Protein AF-A0A3Q8U017-F1 (afdb_monomer)

Structure (mmCIF, N/CA/C/O backbone):
data_AF-A0A3Q8U017-F1
#
_entry.id   AF-A0A3Q8U017-F1
#
loop_
_atom_site.group_PDB
_atom_site.id
_atom_site.type_symbol
_atom_site.label_atom_id
_atom_site.label_alt_id
_atom_site.label_comp_id
_atom_site.label_asym_id
_atom_site.label_entity_id
_atom_site.label_seq_id
_atom_site.pdbx_PDB_ins_code
_atom_site.Cartn_x
_atom_site.Cartn_y
_atom_site.Cartn_z
_atom_site.occupancy
_atom_site.B_iso_or_equiv
_atom_site.auth_seq_id
_atom_site.auth_comp_id
_atom_site.auth_asym_id
_atom_site.auth_atom_id
_atom_site.pdbx_PDB_model_num
ATOM 1 N N . MET A 1 1 ? 28.758 5.228 -20.754 1.00 67.81 1 MET A N 1
ATOM 2 C CA . MET A 1 1 ? 27.545 6.035 -21.069 1.00 67.81 1 MET A CA 1
ATOM 3 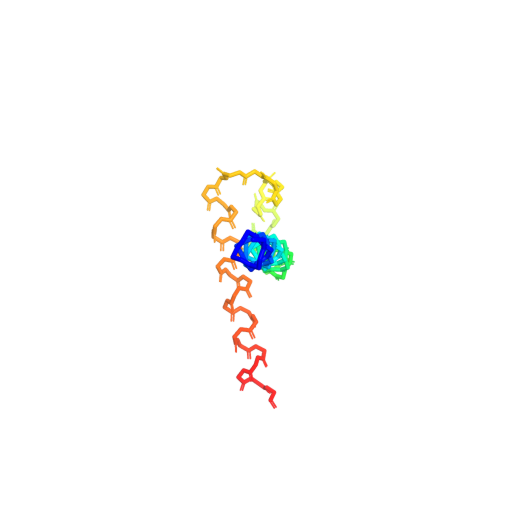C C . MET A 1 1 ? 26.284 5.175 -21.060 1.00 67.81 1 MET A C 1
ATOM 5 O O . MET A 1 1 ? 25.326 5.550 -20.397 1.00 67.81 1 MET A O 1
ATOM 9 N N . ALA A 1 2 ? 26.285 4.014 -21.729 1.00 82.19 2 ALA A N 1
ATOM 10 C CA . ALA A 1 2 ? 25.142 3.097 -21.738 1.00 82.19 2 ALA A CA 1
ATOM 11 C C . ALA A 1 2 ? 24.799 2.516 -20.350 1.00 82.19 2 ALA A C 1
ATOM 13 O O . ALA A 1 2 ? 23.620 2.410 -20.023 1.00 82.19 2 ALA A O 1
ATOM 14 N N . GLU A 1 3 ? 25.789 2.210 -19.500 1.00 86.00 3 GLU A N 1
ATOM 15 C CA . GLU A 1 3 ? 25.509 1.651 -18.164 1.00 86.00 3 GLU A CA 1
ATOM 16 C C . GLU A 1 3 ? 24.821 2.658 -17.235 1.00 86.00 3 GLU A C 1
ATOM 18 O O . GLU A 1 3 ? 23.895 2.303 -16.512 1.00 86.00 3 GLU A O 1
ATOM 23 N N . VAL A 1 4 ? 25.223 3.933 -17.297 1.00 86.12 4 VAL A N 1
ATOM 24 C CA . VAL A 1 4 ? 24.612 5.018 -16.510 1.00 86.12 4 VAL A CA 1
ATOM 25 C C . VAL A 1 4 ? 23.163 5.243 -16.943 1.00 86.12 4 VAL A C 1
ATOM 27 O O . VAL A 1 4 ? 22.285 5.400 -16.098 1.00 86.12 4 VAL A O 1
ATOM 30 N N . LEU A 1 5 ? 22.890 5.195 -18.252 1.00 86.25 5 LEU A N 1
ATOM 31 C CA . LEU A 1 5 ? 21.537 5.328 -18.790 1.00 86.25 5 LEU A CA 1
ATOM 32 C C . LEU A 1 5 ? 20.645 4.139 -18.395 1.00 86.25 5 LEU A C 1
ATOM 34 O O . LEU A 1 5 ? 19.495 4.337 -18.011 1.00 86.25 5 LEU A O 1
ATOM 38 N N . ALA A 1 6 ? 21.182 2.915 -18.423 1.00 88.06 6 ALA A N 1
ATOM 39 C CA . ALA A 1 6 ? 20.470 1.720 -17.975 1.00 88.06 6 ALA A CA 1
ATOM 40 C C . ALA A 1 6 ? 20.180 1.751 -16.465 1.00 88.06 6 ALA A C 1
ATOM 42 O O . ALA A 1 6 ? 19.086 1.379 -16.039 1.00 88.06 6 ALA A O 1
ATOM 43 N N . PHE A 1 7 ? 21.131 2.231 -15.658 1.00 88.75 7 PHE A N 1
ATOM 44 C CA . PHE A 1 7 ? 20.950 2.404 -14.218 1.00 88.75 7 PHE A CA 1
ATOM 45 C C . PHE A 1 7 ? 19.879 3.456 -13.904 1.00 88.75 7 PHE A C 1
ATOM 47 O O . PHE A 1 7 ? 18.969 3.182 -13.123 1.00 88.75 7 PHE A O 1
ATOM 54 N N . LEU A 1 8 ? 19.928 4.618 -14.564 1.00 88.69 8 LEU A N 1
ATOM 55 C CA . LEU A 1 8 ? 18.914 5.670 -14.434 1.00 88.69 8 LEU A CA 1
ATOM 56 C C . LEU A 1 8 ? 17.531 5.188 -14.877 1.00 88.69 8 LEU A C 1
ATOM 58 O O . LEU A 1 8 ? 16.552 5.431 -14.178 1.00 88.69 8 LEU A O 1
ATOM 62 N N . GLY A 1 9 ? 17.448 4.460 -15.994 1.00 89.00 9 GLY A N 1
ATOM 63 C CA . GLY A 1 9 ? 16.193 3.881 -16.471 1.00 89.00 9 GLY A CA 1
ATOM 64 C C . GLY A 1 9 ? 15.591 2.894 -15.469 1.00 89.00 9 GLY A C 1
ATOM 65 O O . GLY A 1 9 ? 14.395 2.958 -15.179 1.00 89.00 9 GLY A O 1
ATOM 66 N N . LYS A 1 10 ? 16.418 2.026 -14.873 1.00 88.38 10 LYS A N 1
ATOM 67 C CA . LYS A 1 10 ? 15.986 1.105 -13.812 1.00 88.38 10 LYS A CA 1
ATOM 68 C C . LYS A 1 10 ? 15.543 1.842 -12.553 1.00 88.38 10 LYS A C 1
ATOM 70 O O . LYS A 1 10 ? 14.466 1.550 -12.049 1.00 88.38 10 LYS A O 1
ATOM 75 N N . ALA A 1 11 ? 16.328 2.804 -12.074 1.00 87.12 11 ALA A N 1
ATOM 76 C CA . ALA A 1 11 ? 15.992 3.587 -10.889 1.00 87.12 11 ALA A CA 1
ATOM 77 C C . ALA A 1 11 ? 14.679 4.362 -11.078 1.00 87.12 11 ALA A C 1
ATOM 79 O O . ALA A 1 11 ? 13.812 4.324 -10.209 1.00 87.12 11 ALA A O 1
ATOM 80 N N . PHE 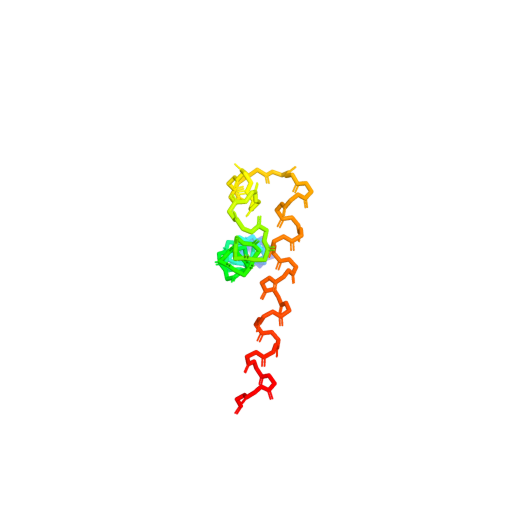A 1 12 ? 14.501 4.996 -12.240 1.00 90.00 12 PHE A N 1
ATOM 81 C CA . PHE A 1 12 ? 13.276 5.715 -12.574 1.00 90.00 12 PHE A CA 1
ATOM 82 C C . PHE A 1 12 ? 12.073 4.773 -12.633 1.00 90.00 12 PHE A C 1
ATOM 84 O O . PHE A 1 12 ? 11.047 5.056 -12.026 1.00 90.00 12 PHE A O 1
ATOM 91 N N . THR A 1 13 ? 12.210 3.626 -13.303 1.00 87.44 13 THR A N 1
ATOM 92 C CA . THR A 1 13 ? 11.134 2.629 -13.401 1.00 87.44 13 THR A CA 1
ATOM 93 C C . THR A 1 13 ? 10.758 2.078 -12.028 1.00 87.44 13 THR A C 1
ATOM 95 O O . THR A 1 13 ? 9.574 1.988 -11.723 1.00 87.44 13 THR A O 1
ATOM 98 N N . SER A 1 14 ? 11.739 1.762 -11.179 1.00 84.75 14 SER A N 1
ATOM 99 C CA . SER A 1 14 ? 11.490 1.290 -9.815 1.00 84.75 14 SER A CA 1
ATOM 100 C C . SER A 1 14 ? 10.774 2.339 -8.967 1.00 84.75 14 SER A C 1
ATOM 102 O O . SER A 1 14 ? 9.768 2.015 -8.348 1.00 84.75 14 SER A O 1
ATOM 104 N N . LEU A 1 15 ? 11.232 3.597 -8.981 1.00 85.00 15 LEU A N 1
ATOM 105 C CA . LEU A 1 15 ? 10.572 4.684 -8.248 1.00 85.00 15 LEU A CA 1
ATOM 106 C C . LEU A 1 15 ? 9.152 4.932 -8.759 1.00 85.00 15 LEU A C 1
ATOM 108 O O . LEU A 1 15 ? 8.229 5.128 -7.974 1.00 85.00 15 LEU A O 1
ATOM 112 N N . PHE A 1 16 ? 8.969 4.909 -10.076 1.00 86.44 16 PHE A N 1
ATOM 113 C CA . PHE A 1 16 ? 7.672 5.135 -10.696 1.00 86.44 16 PHE A CA 1
ATOM 114 C C . PHE A 1 16 ? 6.689 4.007 -10.370 1.00 86.44 16 PHE A C 1
ATOM 116 O O . PHE A 1 16 ? 5.555 4.278 -9.980 1.00 86.44 16 PHE A O 1
ATOM 123 N N . LEU A 1 17 ? 7.138 2.750 -10.459 1.00 85.44 17 LEU A N 1
ATOM 124 C CA . LEU A 1 17 ? 6.356 1.583 -10.055 1.00 85.44 17 LEU A CA 1
ATOM 125 C C . LEU A 1 17 ? 6.020 1.628 -8.571 1.00 85.44 17 LEU A C 1
ATOM 127 O O . LEU A 1 17 ? 4.876 1.378 -8.219 1.00 85.44 17 LEU A O 1
ATOM 131 N N . GLU A 1 18 ? 6.975 1.972 -7.711 1.00 84.25 18 GLU A N 1
ATOM 132 C CA . GLU A 1 18 ? 6.749 2.058 -6.271 1.00 84.25 18 GLU A CA 1
ATOM 133 C C . GLU A 1 18 ? 5.721 3.145 -5.930 1.00 84.25 18 GLU A C 1
ATOM 135 O O . GLU A 1 18 ? 4.764 2.876 -5.203 1.00 84.25 18 GLU A O 1
ATOM 140 N N . ILE A 1 19 ? 5.851 4.344 -6.505 1.00 83.31 19 ILE A N 1
ATOM 141 C CA . ILE A 1 19 ? 4.895 5.442 -6.301 1.00 83.31 19 ILE A CA 1
ATOM 142 C C . ILE A 1 19 ? 3.508 5.049 -6.799 1.00 83.31 19 ILE A C 1
ATOM 144 O O . ILE A 1 19 ? 2.533 5.233 -6.072 1.00 83.31 19 ILE A O 1
ATOM 148 N N . ILE A 1 20 ? 3.408 4.500 -8.012 1.00 83.88 20 ILE A N 1
ATOM 149 C CA . ILE A 1 20 ? 2.125 4.054 -8.563 1.00 83.88 20 ILE A CA 1
ATOM 150 C C . ILE A 1 20 ? 1.530 2.958 -7.694 1.00 83.88 20 ILE A C 1
ATOM 152 O O . ILE A 1 20 ? 0.346 3.025 -7.390 1.00 83.88 20 ILE A O 1
ATOM 156 N N . PHE A 1 21 ? 2.330 1.985 -7.268 1.00 82.06 21 PHE A N 1
ATOM 157 C CA . PHE A 1 21 ? 1.880 0.888 -6.425 1.00 82.06 21 PHE A CA 1
ATOM 158 C C . PHE A 1 21 ? 1.294 1.439 -5.123 1.00 82.06 21 PHE A C 1
ATOM 160 O O . PHE A 1 21 ? 0.111 1.251 -4.842 1.00 82.06 21 PHE A O 1
ATOM 167 N N . TRP A 1 22 ? 2.076 2.197 -4.356 1.00 79.94 22 TRP A N 1
ATOM 168 C CA . TRP A 1 22 ? 1.610 2.751 -3.087 1.00 79.94 22 TRP A CA 1
ATOM 169 C C . TRP A 1 22 ? 0.411 3.675 -3.257 1.00 79.94 22 TRP A C 1
ATOM 171 O O . TRP A 1 22 ? -0.550 3.554 -2.505 1.00 79.94 22 TRP A O 1
ATOM 181 N N . PHE A 1 23 ? 0.426 4.557 -4.253 1.00 85.81 23 PHE A N 1
ATOM 182 C CA . PHE A 1 23 ? -0.673 5.484 -4.492 1.00 85.81 23 PHE A CA 1
ATOM 183 C C . PHE A 1 23 ? -1.959 4.756 -4.905 1.00 85.81 23 PHE A C 1
ATOM 185 O O . PHE A 1 23 ? -3.016 4.987 -4.317 1.00 85.81 23 PHE A O 1
ATOM 192 N N . PHE A 1 24 ? -1.867 3.856 -5.884 1.00 87.31 24 PHE A N 1
ATOM 193 C CA . PHE A 1 24 ? -3.011 3.154 -6.456 1.00 87.31 24 PHE A CA 1
ATOM 194 C C . PHE A 1 24 ? -3.620 2.166 -5.462 1.00 87.31 24 PHE A C 1
ATOM 196 O O . PHE A 1 24 ? -4.826 2.206 -5.218 1.00 87.31 24 PHE A O 1
ATOM 203 N N . PHE A 1 25 ? -2.801 1.320 -4.829 1.00 87.50 25 PHE A N 1
ATOM 204 C CA . PHE A 1 25 ? -3.301 0.346 -3.859 1.00 87.50 25 PHE A CA 1
ATOM 205 C C . PHE A 1 25 ? -3.798 1.013 -2.580 1.00 87.50 25 PHE A C 1
ATOM 207 O O . PHE A 1 25 ? -4.812 0.579 -2.038 1.00 87.50 25 PHE A O 1
ATOM 214 N N . TYR A 1 26 ? -3.171 2.099 -2.121 1.00 87.38 26 TYR A N 1
ATOM 215 C CA . TYR A 1 26 ? -3.727 2.860 -1.004 1.00 87.38 26 TYR A CA 1
ATOM 216 C C . TYR A 1 26 ? -5.118 3.396 -1.349 1.00 87.38 26 TYR A C 1
ATOM 218 O O . TYR A 1 26 ? -6.055 3.181 -0.585 1.00 87.38 26 TYR A O 1
ATOM 226 N N . TRP A 1 27 ? -5.284 4.040 -2.508 1.00 85.81 27 TRP A N 1
ATOM 227 C CA . TRP A 1 27 ? -6.582 4.578 -2.923 1.00 85.81 27 TRP A CA 1
ATOM 228 C C . TRP A 1 27 ? -7.643 3.501 -3.142 1.00 85.81 27 TRP A C 1
ATOM 230 O O . TRP A 1 27 ? -8.812 3.738 -2.846 1.00 85.81 27 TRP A O 1
ATOM 240 N N . LEU A 1 28 ? -7.248 2.317 -3.609 1.00 87.94 28 LEU A N 1
ATOM 241 C CA . LEU A 1 28 ? -8.157 1.187 -3.782 1.00 87.94 28 LEU A CA 1
ATOM 242 C C . LEU A 1 28 ? -8.585 0.579 -2.435 1.00 87.94 28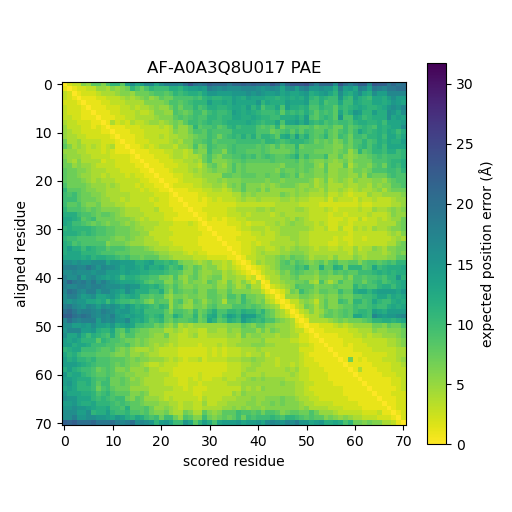 LEU A C 1
ATOM 244 O O . LEU A 1 28 ? -9.752 0.238 -2.247 1.00 87.94 28 LEU A O 1
ATOM 248 N N . GLY A 1 29 ? -7.658 0.464 -1.481 1.00 86.31 29 GLY A N 1
ATOM 249 C CA . GLY A 1 29 ? -7.934 -0.060 -0.142 1.00 86.31 29 GLY A CA 1
ATOM 250 C C . GLY A 1 29 ? -8.640 0.938 0.776 1.00 86.31 29 GLY A C 1
ATOM 251 O O . GLY A 1 29 ? -9.401 0.539 1.657 1.00 86.31 29 GLY A O 1
ATOM 252 N N . TRP A 1 30 ? -8.436 2.239 0.560 1.00 89.19 30 TRP A N 1
ATOM 253 C CA . TRP A 1 30 ? -9.001 3.323 1.364 1.00 89.19 30 TRP A CA 1
ATOM 254 C C . TRP A 1 30 ? -10.521 3.248 1.557 1.00 89.19 30 TRP A C 1
ATOM 256 O O . TRP A 1 30 ? -10.948 3.260 2.714 1.00 89.19 30 TRP A O 1
ATOM 266 N N . PRO A 1 31 ? -11.364 3.128 0.507 1.00 87.56 31 PRO A N 1
ATOM 267 C CA . PRO A 1 31 ? -12.810 3.031 0.688 1.00 87.56 31 PRO A CA 1
ATOM 268 C C . PRO A 1 31 ? -13.197 1.778 1.478 1.00 87.56 31 PRO A C 1
ATOM 270 O O . PRO A 1 31 ? -14.073 1.848 2.337 1.00 87.56 31 PRO A O 1
ATOM 273 N N . VAL A 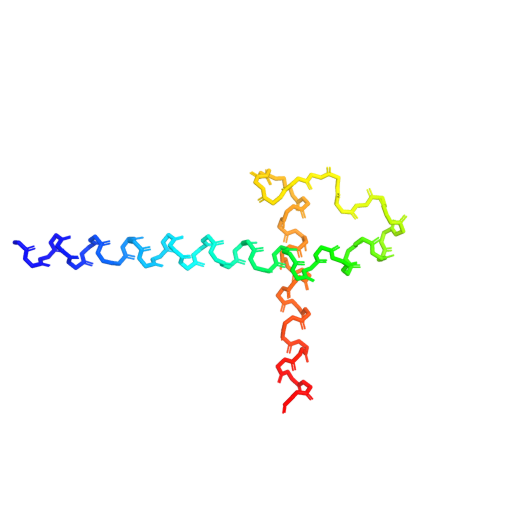1 32 ? -12.508 0.656 1.259 1.00 87.75 32 VAL A N 1
ATOM 274 C CA . VAL A 1 32 ? -12.779 -0.609 1.957 1.00 87.75 32 VAL A CA 1
ATOM 275 C C . VAL A 1 32 ? -12.470 -0.488 3.445 1.00 87.75 32 VAL A C 1
ATOM 277 O O . VAL A 1 32 ? -13.319 -0.802 4.279 1.00 87.75 32 VAL A O 1
ATOM 280 N N . VAL A 1 33 ? -11.298 0.045 3.798 1.00 88.06 33 VAL A N 1
ATOM 281 C CA . VAL A 1 33 ? -10.927 0.292 5.200 1.00 88.06 33 VAL A CA 1
ATOM 282 C C . VAL A 1 33 ? -11.851 1.326 5.839 1.00 88.06 33 VAL A C 1
ATOM 284 O O . VAL A 1 33 ? -12.225 1.188 7.007 1.00 88.06 33 VAL A O 1
ATOM 287 N N . LYS A 1 34 ? -12.263 2.349 5.087 1.00 87.31 34 LYS A N 1
ATOM 288 C CA . LYS A 1 34 ? -13.160 3.392 5.583 1.00 87.31 34 LYS A CA 1
ATOM 289 C C . LYS A 1 34 ? -14.555 2.857 5.888 1.00 87.31 34 LYS A C 1
ATOM 291 O O . LYS A 1 34 ? -15.101 3.183 6.939 1.00 87.31 34 LYS A O 1
ATOM 296 N N . ILE A 1 35 ? -15.098 1.992 5.038 1.00 88.44 35 ILE A N 1
ATOM 297 C CA . ILE A 1 35 ? -16.377 1.317 5.288 1.00 88.44 35 ILE A CA 1
ATOM 298 C C . ILE A 1 35 ? -16.242 0.354 6.474 1.00 88.44 35 ILE A C 1
ATOM 300 O O . ILE A 1 35 ? -17.034 0.427 7.413 1.00 88.44 35 ILE A O 1
ATOM 304 N N . ALA A 1 36 ? -15.204 -0.487 6.484 1.00 86.25 36 ALA A N 1
ATOM 305 C CA . ALA A 1 36 ? -14.981 -1.477 7.541 1.00 86.25 36 ALA A CA 1
ATOM 306 C C . ALA A 1 36 ? -14.773 -0.844 8.927 1.00 86.25 36 ALA A C 1
ATOM 308 O O . ALA A 1 36 ? -15.193 -1.394 9.942 1.00 86.25 36 ALA A O 1
ATOM 309 N N . SER A 1 37 ? -14.143 0.330 8.980 1.00 84.62 37 SER A N 1
ATOM 310 C CA . SER A 1 37 ? -13.899 1.065 10.224 1.00 84.62 37 SER A CA 1
ATOM 311 C C . SER A 1 37 ? -15.000 2.069 10.580 1.00 84.62 37 SER A C 1
ATOM 313 O O . SER A 1 37 ? -14.829 2.825 11.540 1.00 84.62 37 SER A O 1
ATOM 315 N N . LEU A 1 38 ? -16.113 2.103 9.831 1.00 84.94 38 LEU A N 1
ATOM 316 C CA . LEU A 1 38 ? -17.208 3.071 10.002 1.00 84.94 38 LEU A CA 1
ATOM 317 C C . LEU A 1 38 ? -16.717 4.532 9.984 1.00 84.94 38 LEU A C 1
ATOM 319 O O . LEU A 1 38 ? -17.152 5.365 10.777 1.00 84.94 38 LEU A O 1
ATOM 323 N N . GLY A 1 39 ? -15.751 4.835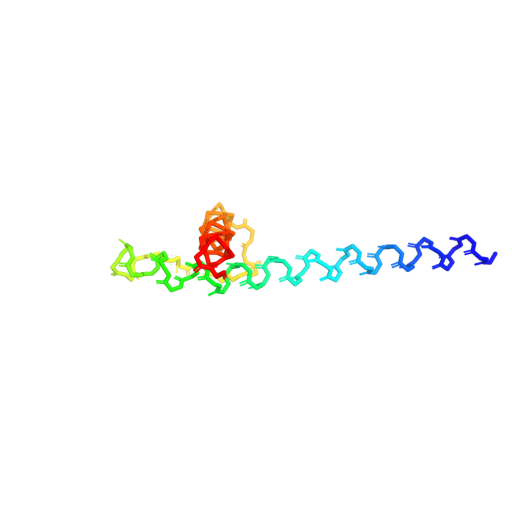 9.118 1.00 79.94 39 GLY A N 1
ATOM 324 C CA . GLY A 1 39 ? -15.168 6.168 8.971 1.00 79.94 39 GLY A CA 1
ATOM 325 C C . GLY A 1 39 ? -14.081 6.525 9.988 1.00 79.94 39 GLY A C 1
ATOM 326 O O . GLY A 1 39 ? -13.545 7.628 9.913 1.00 79.94 39 GLY A O 1
ATOM 327 N N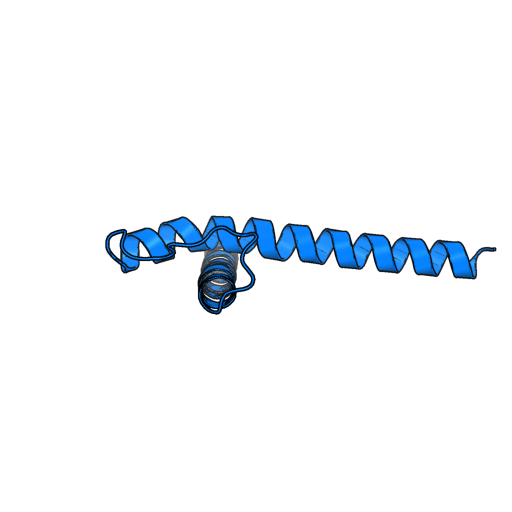 . ARG A 1 40 ? -13.721 5.629 10.919 1.00 79.12 40 ARG A N 1
ATOM 328 C CA . ARG A 1 40 ? -12.707 5.919 11.954 1.00 79.12 40 ARG A CA 1
ATOM 329 C C . ARG A 1 40 ? -11.267 5.852 11.443 1.00 79.12 40 ARG A C 1
ATOM 331 O O . ARG A 1 40 ? -10.396 6.481 12.044 1.00 79.12 40 ARG A O 1
ATOM 338 N N . ARG A 1 41 ? -11.010 5.067 10.391 1.00 79.31 41 ARG A N 1
ATOM 339 C CA . ARG A 1 41 ? -9.699 4.841 9.759 1.00 79.31 41 ARG A CA 1
ATOM 340 C C . ARG A 1 41 ? -9.840 4.884 8.223 1.00 79.31 41 ARG A C 1
ATOM 342 O O . ARG A 1 41 ? -10.923 4.621 7.708 1.00 79.31 41 ARG A O 1
ATOM 349 N N . PRO A 1 42 ? -8.761 5.136 7.471 1.00 68.81 42 PRO A N 1
ATOM 350 C CA . PRO A 1 42 ? -7.503 5.710 7.940 1.00 68.81 42 PRO A CA 1
ATOM 351 C C . PRO A 1 42 ? -7.653 7.210 8.231 1.00 68.81 42 PRO A C 1
ATOM 353 O O . PRO A 1 42 ? -8.396 7.908 7.540 1.00 68.81 42 PRO A O 1
ATOM 356 N N . GLN A 1 43 ? -6.966 7.694 9.268 1.00 73.00 43 GLN A N 1
ATOM 357 C CA . GLN A 1 43 ? -6.974 9.125 9.631 1.00 73.00 43 GLN A CA 1
ATOM 358 C C . GLN A 1 43 ? -5.871 9.926 8.927 1.00 73.00 43 GLN A C 1
ATOM 360 O O . GLN A 1 43 ? -5.923 11.151 8.897 1.00 73.00 43 GLN A O 1
ATOM 365 N N . GLY A 1 44 ? -4.871 9.231 8.381 1.00 71.19 44 GLY A N 1
ATOM 366 C CA . GLY A 1 44 ? -3.751 9.823 7.657 1.00 71.19 44 GLY A CA 1
ATOM 367 C C . GLY A 1 44 ? -3.950 9.851 6.145 1.00 71.19 44 GLY A C 1
ATOM 368 O O . GLY A 1 44 ? -4.897 9.275 5.612 1.00 71.19 44 GLY A O 1
ATOM 369 N N . ASP A 1 45 ? -3.008 10.499 5.467 1.00 70.50 45 ASP A N 1
ATOM 370 C CA . ASP A 1 45 ? -2.943 10.589 4.009 1.00 70.50 45 ASP A CA 1
ATOM 371 C C . ASP A 1 45 ? -2.017 9.504 3.427 1.00 70.50 45 ASP A C 1
ATOM 373 O O . ASP A 1 45 ? -1.185 8.931 4.139 1.00 70.50 45 ASP A O 1
ATOM 377 N N . TRP A 1 46 ? -2.098 9.255 2.119 1.00 67.44 46 TRP A N 1
ATOM 378 C CA . TRP A 1 46 ? -1.239 8.297 1.405 1.00 67.44 46 TRP A CA 1
ATOM 379 C C . TRP A 1 46 ? 0.257 8.651 1.490 1.00 67.44 46 TRP A C 1
ATOM 381 O O . TRP A 1 46 ? 1.112 7.794 1.277 1.00 67.44 46 TRP A O 1
ATOM 391 N N . ARG A 1 47 ? 0.580 9.911 1.816 1.00 65.69 47 ARG A N 1
ATOM 392 C CA . ARG A 1 47 ? 1.952 10.41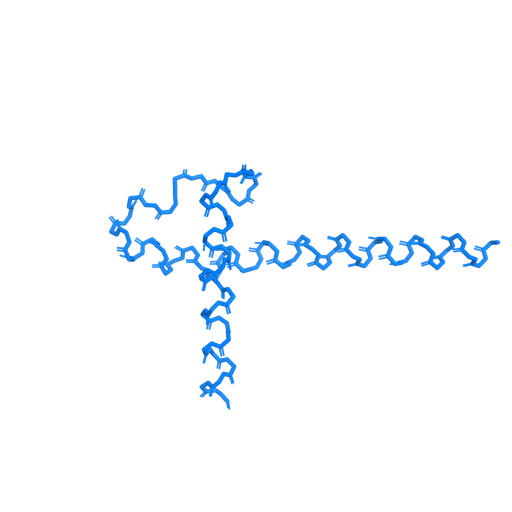3 2.002 1.00 65.69 47 ARG A CA 1
ATOM 393 C C . ARG A 1 47 ? 2.535 10.158 3.388 1.00 65.69 47 ARG A C 1
ATOM 395 O O . ARG A 1 47 ? 3.747 10.266 3.547 1.00 65.69 47 ARG A O 1
ATOM 402 N N . SER A 1 48 ? 1.720 9.850 4.394 1.00 72.50 48 SER A N 1
ATOM 403 C CA . SER A 1 48 ? 2.235 9.586 5.738 1.00 72.50 48 SER A CA 1
ATOM 404 C C . SER A 1 48 ? 2.809 8.169 5.809 1.00 72.50 48 SER A C 1
ATOM 406 O O . SER A 1 48 ? 2.100 7.196 5.564 1.00 72.50 48 SER A O 1
ATOM 408 N N . GLU A 1 49 ? 4.088 8.029 6.171 1.00 65.94 49 GLU A N 1
ATOM 409 C CA . GLU A 1 49 ? 4.717 6.742 6.525 1.00 65.94 49 GLU A CA 1
ATOM 410 C C . GLU A 1 49 ? 4.237 6.255 7.901 1.00 65.94 49 GLU A C 1
ATOM 412 O O . GLU A 1 49 ? 4.985 6.138 8.867 1.00 65.94 49 GLU A O 1
ATOM 417 N N . THR A 1 50 ? 2.939 6.002 8.018 1.00 75.25 50 THR A N 1
ATOM 418 C CA . THR A 1 50 ? 2.339 5.404 9.209 1.00 75.25 50 THR A CA 1
ATOM 419 C C . THR A 1 50 ? 2.018 3.939 8.959 1.00 75.25 50 THR A C 1
ATOM 421 O O . THR A 1 50 ? 1.728 3.526 7.837 1.00 75.25 50 THR A O 1
ATOM 424 N N . ALA A 1 51 ? 1.999 3.136 10.027 1.00 77.62 51 ALA A N 1
ATOM 425 C CA . ALA A 1 51 ? 1.567 1.740 9.951 1.00 77.62 51 ALA A CA 1
ATOM 426 C C . ALA A 1 51 ? 0.178 1.596 9.289 1.00 77.62 51 ALA A C 1
ATOM 428 O O . ALA A 1 51 ? -0.072 0.626 8.579 1.00 77.62 51 ALA A O 1
ATOM 429 N N . GLU A 1 52 ? -0.699 2.596 9.444 1.00 79.44 52 GLU A N 1
ATOM 430 C CA . GLU A 1 52 ? -1.986 2.673 8.743 1.00 79.44 52 GLU A CA 1
ATOM 431 C C . GLU A 1 52 ? -1.856 2.643 7.220 1.00 79.44 52 GLU A C 1
ATOM 433 O O . GLU A 1 52 ? -2.629 1.939 6.575 1.00 79.44 52 GLU A O 1
ATOM 438 N N . ARG A 1 53 ? -0.886 3.354 6.632 1.00 80.69 53 ARG A N 1
ATOM 439 C CA . ARG A 1 53 ? -0.663 3.349 5.178 1.00 80.69 53 ARG A CA 1
ATOM 440 C C . ARG A 1 53 ? -0.365 1.944 4.670 1.00 80.69 53 ARG A C 1
ATOM 442 O O . ARG A 1 53 ? -0.930 1.537 3.653 1.00 80.69 53 ARG A O 1
ATOM 449 N N . ASN A 1 54 ? 0.480 1.199 5.381 1.00 82.81 54 ASN A N 1
ATOM 450 C CA . ASN A 1 54 ? 0.839 -0.170 5.007 1.00 82.81 54 ASN A CA 1
ATOM 451 C C . ASN A 1 54 ? -0.368 -1.105 5.082 1.00 82.81 54 ASN A C 1
ATOM 453 O O . ASN A 1 54 ? -0.593 -1.878 4.154 1.00 82.81 54 ASN A O 1
ATOM 457 N N . TRP A 1 55 ? -1.190 -0.982 6.127 1.00 84.44 55 TRP A N 1
ATOM 458 C CA . TRP A 1 55 ? -2.427 -1.755 6.250 1.00 84.44 55 TRP A CA 1
ATOM 459 C C . TRP A 1 55 ? -3.432 -1.432 5.142 1.00 84.44 55 TRP A C 1
ATOM 461 O O . TRP A 1 55 ? -3.948 -2.347 4.507 1.00 84.44 55 TRP A O 1
ATOM 471 N N . VAL A 1 56 ? -3.685 -0.149 4.865 1.00 87.44 56 VAL A N 1
ATOM 472 C CA . VAL A 1 56 ? -4.633 0.275 3.818 1.00 87.44 56 VAL A CA 1
ATOM 473 C C . VAL A 1 56 ? -4.171 -0.183 2.439 1.00 87.44 56 VAL A C 1
ATOM 475 O O . VAL A 1 56 ? -4.967 -0.723 1.676 1.00 87.44 56 VAL A O 1
ATOM 478 N N . SER A 1 57 ? -2.882 -0.033 2.139 1.00 86.31 57 SER A N 1
ATOM 479 C CA . SER A 1 57 ? -2.316 -0.486 0.864 1.00 86.31 57 SER A CA 1
ATOM 480 C C . SER A 1 57 ? -2.362 -2.010 0.749 1.00 86.31 57 SER A C 1
ATOM 482 O O . SER A 1 57 ? -2.702 -2.526 -0.310 1.00 86.31 57 SER A O 1
ATOM 484 N N . GLY A 1 58 ? -2.115 -2.739 1.844 1.00 87.00 58 GLY A N 1
ATOM 485 C CA . GLY A 1 58 ? -2.280 -4.194 1.899 1.00 87.00 58 GLY A CA 1
ATOM 486 C C . GLY A 1 58 ? -3.722 -4.639 1.632 1.00 87.00 58 GLY A C 1
ATOM 487 O O . GLY A 1 58 ? -3.943 -5.570 0.860 1.00 87.00 58 GLY A O 1
ATOM 488 N N . VAL A 1 59 ? -4.712 -3.933 2.191 1.00 89.88 59 VAL A N 1
ATOM 489 C CA . VAL A 1 59 ? -6.133 -4.162 1.873 1.00 89.88 59 VAL A CA 1
ATOM 490 C C . VAL A 1 59 ? -6.411 -3.871 0.399 1.00 89.88 59 VAL A C 1
ATOM 492 O O . VAL A 1 59 ? -7.102 -4.649 -0.248 1.00 89.88 59 VAL A O 1
ATOM 495 N N . GLY A 1 60 ? -5.835 -2.809 -0.162 1.00 89.62 60 GLY A N 1
ATOM 496 C CA . GLY A 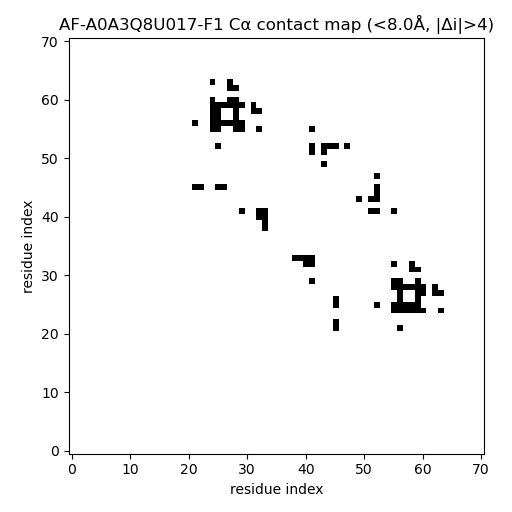1 60 ? -5.939 -2.517 -1.590 1.00 89.62 60 GLY A CA 1
ATOM 497 C C . GLY A 1 60 ? -5.382 -3.628 -2.473 1.00 89.62 60 GLY A C 1
ATOM 498 O O . GLY A 1 60 ? -6.035 -4.025 -3.433 1.00 89.62 60 GLY A O 1
ATOM 499 N N . VAL A 1 61 ? -4.218 -4.185 -2.129 1.00 90.00 61 VAL A N 1
ATOM 500 C CA . VAL A 1 61 ? -3.649 -5.342 -2.840 1.00 90.00 61 VAL A CA 1
ATOM 501 C C . VAL A 1 61 ? -4.588 -6.546 -2.758 1.00 90.00 61 VAL A C 1
ATOM 503 O O . VAL A 1 61 ? -4.835 -7.187 -3.776 1.00 90.00 61 VAL A O 1
ATOM 506 N N . ALA A 1 62 ? -5.161 -6.829 -1.584 1.00 90.00 62 ALA A N 1
ATOM 507 C CA . ALA A 1 62 ? -6.119 -7.922 -1.420 1.00 90.00 62 ALA A CA 1
ATOM 508 C C . ALA A 1 62 ? -7.388 -7.714 -2.267 1.00 90.00 62 ALA A C 1
ATOM 510 O O . ALA A 1 62 ? -7.835 -8.635 -2.944 1.00 90.00 62 ALA A O 1
ATOM 511 N N . VAL A 1 63 ? -7.936 -6.496 -2.287 1.00 88.94 63 VAL A N 1
ATOM 512 C CA . VAL A 1 63 ? -9.099 -6.132 -3.114 1.00 88.94 63 VAL A CA 1
ATOM 513 C C . VAL A 1 63 ? -8.785 -6.306 -4.596 1.00 88.94 63 VAL A C 1
ATOM 515 O O . VAL A 1 63 ? -9.574 -6.903 -5.322 1.00 88.94 63 VAL A O 1
ATOM 518 N N . PHE A 1 64 ? -7.624 -5.835 -5.045 1.00 89.00 64 PHE A N 1
ATOM 519 C CA . PHE A 1 64 ? -7.189 -5.995 -6.428 1.00 89.00 64 PHE A CA 1
ATOM 520 C C . PHE A 1 64 ? -7.004 -7.465 -6.814 1.00 89.00 64 PHE A C 1
ATOM 522 O O . PHE A 1 64 ? -7.459 -7.877 -7.877 1.00 89.00 64 PHE A O 1
ATOM 529 N N . ALA A 1 65 ? -6.398 -8.271 -5.939 1.00 89.00 65 ALA A N 1
ATOM 530 C CA . ALA A 1 65 ? -6.260 -9.708 -6.149 1.00 89.00 65 ALA A CA 1
ATOM 531 C C . ALA A 1 65 ? -7.631 -10.397 -6.254 1.00 89.00 65 ALA A C 1
ATOM 533 O O . ALA A 1 65 ? -7.830 -11.210 -7.152 1.00 89.00 65 ALA A O 1
ATOM 534 N N . CYS A 1 66 ? -8.595 -10.026 -5.403 1.00 89.69 66 CYS A N 1
ATOM 535 C CA . CYS A 1 66 ? -9.971 -10.512 -5.506 1.00 89.69 66 CYS A CA 1
ATOM 536 C C . CYS A 1 66 ? -10.629 -10.107 -6.830 1.00 89.69 66 CYS A C 1
ATOM 538 O O . CYS A 1 66 ? -11.300 -10.933 -7.436 1.00 89.69 66 CYS A O 1
ATOM 540 N N . ILE A 1 67 ? -10.430 -8.870 -7.299 1.00 89.25 67 ILE A N 1
ATOM 541 C CA . ILE A 1 67 ? -10.956 -8.415 -8.595 1.00 89.25 67 ILE A CA 1
ATOM 542 C C . ILE A 1 67 ? -10.373 -9.258 -9.731 1.00 89.25 67 ILE A C 1
ATOM 544 O O . ILE A 1 67 ? -11.137 -9.724 -10.565 1.00 89.25 67 ILE A O 1
ATOM 548 N N . ILE A 1 68 ? -9.056 -9.497 -9.739 1.00 91.06 68 ILE A N 1
ATOM 549 C CA . ILE A 1 68 ? -8.404 -10.343 -10.752 1.00 91.06 68 ILE A CA 1
ATOM 550 C C . ILE A 1 68 ? -8.922 -11.780 -10.695 1.00 91.06 68 ILE A C 1
ATOM 552 O O . ILE A 1 68 ? -9.111 -12.390 -11.733 1.00 91.06 68 ILE A O 1
ATOM 556 N N . MET A 1 69 ? -9.134 -12.339 -9.503 1.00 91.00 69 MET A N 1
ATOM 557 C CA . MET A 1 69 ? -9.664 -13.700 -9.369 1.00 91.00 69 MET A CA 1
ATOM 558 C C . MET A 1 69 ? -11.134 -13.823 -9.793 1.00 91.00 69 MET A C 1
ATOM 560 O O . MET A 1 69 ? -11.565 -14.916 -10.150 1.00 91.00 69 MET A O 1
ATOM 564 N N . LEU A 1 70 ? -11.910 -12.740 -9.699 1.00 87.88 70 LEU A N 1
ATOM 565 C CA . LEU A 1 70 ? -13.334 -12.712 -10.045 1.00 87.88 70 LEU A CA 1
ATOM 566 C C . LEU A 1 70 ? -13.603 -12.398 -11.528 1.00 87.88 70 LEU A C 1
ATOM 568 O O . LEU A 1 70 ? -14.750 -12.545 -11.950 1.00 87.88 70 LEU A O 1
ATOM 572 N N . PHE A 1 71 ? -12.595 -11.958 -12.287 1.00 76.38 71 PHE A N 1
ATOM 573 C CA . PHE A 1 71 ? -12.677 -11.608 -13.712 1.00 76.38 71 PHE A CA 1
ATOM 574 C C . PHE A 1 71 ? -11.986 -12.651 -14.592 1.00 76.38 71 PHE A C 1
ATOM 576 O O . PHE A 1 71 ? -12.517 -12.912 -15.695 1.00 76.38 71 PHE A O 1
#

Solvent-accessible surface area (backbone atoms only — not comparable to full-atom values): 3908 Å² total; per-residue (Å²): 114,69,66,59,52,53,50,50,51,49,52,51,50,51,52,51,50,49,50,49,47,54,54,50,24,25,61,59,7,40,61,56,44,19,60,74,46,74,68,70,32,74,85,72,55,92,83,47,96,42,76,62,42,57,52,28,22,50,46,10,48,51,52,51,50,51,51,62,76,75,106

Foldseek 3Di:
DVVVVVVVVVVVVVVVCVCCLLVQLLVQLVVVVCVVVVNPDDPDDSPDPDPRSVVSSVSSVVVV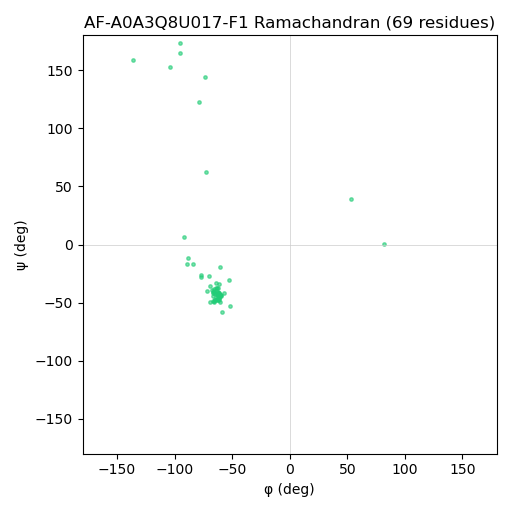VVVVVVD

Sequence (71 aa):
MAEVLAFLGKAFTSLFLEIIFWFFFYWLGWPVVKIASLGRRPQGDWRSETAERNWVSGVGVAVFACIIMLF

Secondary structure (DSSP, 8-state):
-HHHHHHHHHHHHHHHHHHHHHHHHHHHHHHHHHHHTTT-S--S-TTS-SHHHHHHHHHHHHHHHHHHHH-

Mean predicted aligned error: 6.77 Å

Radius of gyration: 15.6 Å; Cα contacts (8 Å, |Δi|>4): 55; chains: 1; bounding box: 45×24×34 Å

pLDDT: mean 83.79, std 6.59, range [65.69, 91.06]

Organism: NCBI:txid312306